Protein AF-A0A0N1MJQ9-F1 (afdb_monomer_lite)

Secondary structure (DSSP, 8-state):
-----S------EEEEEEEEEEEETTEEEEE---EEEESS--HHHHHHHHHT--EEEEETTEEEEEEEEEEE--

Radius of gyration: 16.71 Å; chains: 1; bounding box: 49×24×40 Å

Structure (mmCIF, N/CA/C/O backbone):
data_AF-A0A0N1MJQ9-F1
#
_entry.id   AF-A0A0N1MJQ9-F1
#
loop_
_atom_site.group_PDB
_atom_site.id
_atom_site.type_symbol
_atom_site.label_atom_id
_atom_site.label_alt_id
_atom_site.label_comp_id
_atom_site.label_asym_id
_atom_site.label_entity_id
_atom_site.label_seq_id
_atom_site.pdbx_PDB_ins_code
_atom_site.Cartn_x
_atom_site.Cartn_y
_atom_site.Cartn_z
_atom_site.occupancy
_atom_site.B_iso_or_equiv
_atom_site.auth_seq_id
_atom_site.auth_comp_id
_atom_site.auth_asym_id
_atom_site.auth_atom_id
_atom_site.pdbx_PDB_model_num
ATOM 1 N N . MET A 1 1 ? 36.091 16.055 -15.651 1.00 40.47 1 MET A N 1
ATOM 2 C CA . MET A 1 1 ? 34.710 16.518 -15.894 1.00 40.47 1 MET A CA 1
ATOM 3 C C . MET A 1 1 ? 33.825 15.287 -15.855 1.00 40.47 1 MET A C 1
ATOM 5 O O . MET A 1 1 ? 33.954 14.446 -16.731 1.00 40.47 1 MET A O 1
ATOM 9 N N . THR A 1 2 ? 33.056 15.109 -14.781 1.00 43.25 2 THR A N 1
ATOM 10 C CA . THR A 1 2 ? 32.180 13.945 -14.593 1.00 43.25 2 THR A CA 1
ATOM 11 C C . THR A 1 2 ? 30.974 14.111 -15.508 1.00 43.25 2 THR A C 1
ATOM 13 O O . THR A 1 2 ? 30.075 14.896 -15.220 1.00 43.25 2 THR A O 1
ATOM 16 N N . SER A 1 3 ? 31.002 13.442 -16.656 1.00 45.56 3 SER A N 1
ATOM 17 C CA . SER A 1 3 ? 29.861 13.379 -17.561 1.00 45.56 3 SER A CA 1
ATOM 18 C C . SER A 1 3 ? 28.773 12.524 -16.915 1.00 45.56 3 SER A C 1
ATOM 20 O O . SER A 1 3 ? 28.870 11.302 -16.911 1.00 45.56 3 SER A O 1
ATOM 22 N N . CYS A 1 4 ? 27.742 13.160 -16.357 1.00 47.44 4 CYS A N 1
ATOM 23 C CA . CYS A 1 4 ? 26.459 12.502 -16.121 1.00 47.44 4 CYS A CA 1
ATOM 24 C C . CYS A 1 4 ? 25.801 12.264 -17.485 1.00 47.44 4 CYS A C 1
ATOM 26 O O . CYS A 1 4 ? 25.125 13.141 -18.023 1.00 47.44 4 CYS A O 1
ATOM 28 N N . THR A 1 5 ? 26.049 11.103 -18.083 1.00 50.09 5 THR A N 1
ATOM 29 C CA . THR A 1 5 ? 25.265 10.615 -19.218 1.00 50.09 5 THR A CA 1
ATOM 30 C C . THR A 1 5 ? 23.836 10.342 -18.751 1.00 50.09 5 THR A C 1
ATOM 32 O O . THR A 1 5 ? 23.614 9.575 -17.818 1.00 50.09 5 THR A O 1
ATOM 35 N N . LYS A 1 6 ? 22.877 11.014 -19.399 1.00 55.88 6 LYS A N 1
ATOM 36 C CA . LYS A 1 6 ? 21.486 10.564 -19.538 1.00 55.88 6 LYS A CA 1
ATOM 37 C C . LYS A 1 6 ? 21.501 9.087 -19.916 1.00 55.88 6 LYS A C 1
ATOM 39 O O . LYS A 1 6 ? 22.058 8.811 -20.961 1.00 55.88 6 LYS A O 1
ATOM 44 N N . ASP A 1 7 ? 20.946 8.218 -19.081 1.00 46.00 7 ASP A N 1
ATOM 45 C CA . ASP A 1 7 ? 20.513 6.838 -19.370 1.00 46.00 7 ASP A CA 1
ATOM 46 C C . ASP A 1 7 ? 20.277 6.175 -18.006 1.00 46.00 7 ASP A C 1
ATOM 48 O O . ASP A 1 7 ? 21.053 5.347 -17.542 1.00 46.00 7 ASP A O 1
ATOM 52 N N . ASN A 1 8 ? 19.248 6.620 -17.289 1.00 48.53 8 ASN A N 1
ATOM 53 C CA . ASN A 1 8 ? 18.688 5.790 -16.232 1.00 48.53 8 ASN A CA 1
ATOM 54 C C . ASN A 1 8 ? 17.270 5.487 -16.694 1.00 48.53 8 ASN A C 1
ATOM 56 O O . ASN A 1 8 ? 16.329 6.207 -16.368 1.00 48.53 8 ASN A O 1
ATOM 60 N N . ASP A 1 9 ? 17.151 4.432 -17.501 1.00 53.84 9 ASP A N 1
ATOM 61 C CA . ASP A 1 9 ? 15.915 3.683 -17.784 1.00 53.84 9 ASP A CA 1
ATOM 62 C C . ASP A 1 9 ? 15.433 2.986 -16.486 1.00 53.84 9 ASP A C 1
ATOM 64 O O . ASP A 1 9 ? 15.056 1.817 -16.431 1.00 53.84 9 ASP A O 1
ATOM 68 N N . GLU A 1 10 ? 15.555 3.702 -15.370 1.00 63.44 10 GLU A N 1
ATOM 69 C CA . GLU A 1 10 ? 15.165 3.287 -14.047 1.00 63.44 10 GLU A CA 1
ATOM 70 C C . GLU A 1 10 ? 13.648 3.395 -14.028 1.00 63.44 10 GLU A C 1
ATOM 72 O O . GLU A 1 10 ? 13.064 4.480 -13.988 1.00 63.44 10 GLU A O 1
ATOM 77 N N . THR A 1 11 ? 13.006 2.242 -14.168 1.00 71.81 11 THR A N 1
ATOM 78 C CA . THR A 1 11 ? 11.556 2.117 -14.194 1.00 71.81 11 THR A CA 1
ATOM 79 C C . THR A 1 11 ? 11.005 2.534 -12.827 1.00 71.81 11 THR A C 1
ATOM 81 O O . THR A 1 11 ? 10.875 1.721 -11.915 1.00 71.81 11 THR A O 1
ATOM 84 N N . CYS A 1 12 ? 10.694 3.821 -12.673 1.00 79.81 12 CYS A N 1
ATOM 85 C CA . CYS A 1 12 ? 10.110 4.359 -11.454 1.00 79.81 12 CYS A CA 1
ATOM 86 C C . CYS A 1 12 ? 8.605 4.112 -11.405 1.00 79.81 12 CYS A C 1
ATOM 88 O O . CYS A 1 12 ? 7.882 4.351 -12.369 1.00 79.81 12 CYS A O 1
ATOM 90 N N . TYR A 1 13 ? 8.110 3.728 -10.236 1.00 83.31 13 TYR A N 1
ATOM 91 C CA . TYR A 1 13 ? 6.689 3.575 -9.961 1.00 83.31 13 TYR A CA 1
ATOM 92 C C . TYR A 1 13 ? 6.268 4.529 -8.859 1.00 83.31 13 TYR A C 1
ATOM 94 O O . TYR A 1 13 ? 6.833 4.536 -7.766 1.00 83.31 13 TYR A O 1
ATOM 102 N N . GLU A 1 14 ? 5.253 5.333 -9.136 1.00 85.69 14 GLU A N 1
ATOM 103 C CA . GLU A 1 14 ? 4.597 6.146 -8.126 1.00 85.69 14 GLU A CA 1
ATOM 104 C C . GLU A 1 14 ? 3.453 5.339 -7.516 1.00 85.69 14 GLU A C 1
ATOM 106 O O . GLU A 1 14 ? 2.466 5.040 -8.182 1.00 85.69 14 GLU A O 1
ATOM 111 N N . CYS A 1 15 ? 3.601 4.969 -6.249 1.00 83.38 15 CYS A N 1
ATOM 112 C CA . CYS A 1 15 ? 2.599 4.270 -5.465 1.00 83.38 15 CYS A CA 1
ATOM 113 C C . CYS A 1 15 ? 1.868 5.251 -4.557 1.00 83.38 15 CYS A C 1
ATOM 115 O O . CYS A 1 15 ? 2.437 5.812 -3.617 1.00 83.38 15 CYS A O 1
ATOM 117 N N . ARG A 1 16 ? 0.577 5.427 -4.807 1.00 83.06 16 ARG A N 1
ATOM 118 C CA . ARG A 1 16 ? -0.317 6.220 -3.976 1.00 83.06 16 ARG A CA 1
ATOM 119 C C . ARG A 1 16 ? -1.108 5.303 -3.057 1.00 83.06 16 ARG A C 1
ATOM 121 O O . ARG A 1 16 ? -1.835 4.424 -3.510 1.00 83.06 16 ARG A O 1
ATOM 128 N N . GLN A 1 17 ? -0.994 5.530 -1.757 1.00 79.88 17 GLN A N 1
ATOM 129 C CA . GLN A 1 17 ? -1.869 4.919 -0.771 1.00 79.88 17 GLN A CA 1
ATOM 130 C C . GLN A 1 17 ? -3.259 5.553 -0.914 1.00 79.88 17 GLN A C 1
ATOM 132 O O . GLN A 1 17 ? -3.453 6.716 -0.557 1.00 79.88 17 GLN A O 1
ATOM 137 N N . GLN A 1 18 ? -4.193 4.807 -1.503 1.00 76.06 18 GLN A N 1
ATOM 138 C CA . GLN A 1 18 ? -5.564 5.251 -1.759 1.00 76.06 18 GLN A CA 1
ATOM 139 C C . GLN A 1 18 ? -6.357 5.354 -0.460 1.00 76.06 18 GLN A C 1
ATOM 141 O O . GLN A 1 18 ? -7.038 6.346 -0.217 1.00 76.06 18 GLN A O 1
ATOM 146 N N . THR A 1 19 ? -6.224 4.345 0.397 1.00 72.81 19 THR A N 1
ATOM 147 C CA . THR A 1 19 ? -6.861 4.313 1.709 1.00 72.81 19 THR A CA 1
ATOM 148 C C . THR A 1 19 ? -5.855 3.853 2.748 1.00 72.81 19 THR A C 1
ATOM 150 O O . THR A 1 19 ? -5.128 2.880 2.561 1.00 72.81 19 THR A O 1
ATOM 153 N N . TYR A 1 20 ? -5.802 4.582 3.853 1.00 79.00 20 TYR A N 1
ATOM 154 C CA . TYR A 1 20 ? -5.280 4.106 5.122 1.00 79.00 20 TYR A CA 1
ATOM 155 C C . TYR A 1 20 ? -6.425 4.261 6.105 1.00 79.00 20 TYR A C 1
ATOM 157 O O . TYR A 1 20 ? -6.870 5.378 6.344 1.00 79.00 20 TYR A O 1
ATOM 165 N N . GLU A 1 21 ? -6.953 3.170 6.629 1.00 82.75 21 GLU A N 1
ATOM 166 C CA . GLU A 1 21 ? -7.986 3.190 7.657 1.00 82.75 21 GLU A CA 1
ATOM 167 C C . GLU A 1 21 ? -7.415 2.553 8.912 1.00 82.75 21 GLU A C 1
ATOM 169 O O . GLU A 1 21 ? -6.962 1.409 8.889 1.00 82.75 21 GLU A O 1
ATOM 174 N N . VAL A 1 22 ? -7.450 3.283 10.021 1.00 82.00 22 VAL A N 1
ATOM 175 C CA . VAL A 1 22 ? -7.146 2.728 11.339 1.00 82.00 22 VAL A CA 1
ATOM 176 C C . VAL A 1 22 ? -8.465 2.556 12.071 1.00 82.00 22 VAL A C 1
ATOM 178 O O . VAL A 1 22 ? -9.171 3.533 12.304 1.00 82.00 22 VAL A O 1
ATOM 181 N N . LYS A 1 23 ? -8.814 1.320 12.416 1.00 87.19 23 LYS A N 1
ATOM 182 C CA . LYS A 1 23 ? -10.020 0.957 13.164 1.00 87.19 23 LYS A CA 1
ATOM 183 C C . LYS A 1 23 ? -9.614 0.290 14.467 1.00 87.19 23 LYS A C 1
ATOM 185 O O . LYS A 1 23 ? -8.976 -0.748 14.420 1.00 87.19 23 LYS A O 1
ATOM 190 N N . GLU A 1 24 ? -10.000 0.816 15.617 1.00 88.19 24 GLU A N 1
ATOM 191 C CA . GLU A 1 24 ? -9.821 0.141 16.908 1.00 88.19 24 GLU A CA 1
ATOM 192 C C . GLU A 1 24 ? -11.173 -0.350 17.409 1.00 88.19 24 GLU A C 1
ATOM 194 O O . GLU A 1 24 ? -12.112 0.435 17.509 1.00 88.19 24 GLU A O 1
ATOM 199 N N . ASN A 1 25 ? -11.306 -1.654 17.672 1.00 83.31 25 ASN A N 1
ATOM 200 C CA . ASN A 1 25 ? -12.577 -2.263 18.089 1.00 83.31 25 ASN A CA 1
ATOM 201 C C . ASN A 1 25 ? -13.764 -1.826 17.204 1.00 83.31 25 ASN A C 1
ATOM 203 O O . ASN A 1 25 ? -14.829 -1.462 17.695 1.00 83.31 25 ASN A O 1
ATOM 207 N N . ASN A 1 26 ? -13.561 -1.827 15.881 1.00 76.19 26 ASN A N 1
ATOM 208 C CA . ASN A 1 26 ? -14.536 -1.377 14.879 1.00 76.19 26 ASN A CA 1
ATOM 209 C C . ASN A 1 26 ? -14.849 0.139 14.859 1.00 76.19 26 ASN A C 1
ATOM 211 O O . ASN A 1 26 ? -15.686 0.571 14.070 1.00 76.19 26 ASN A O 1
ATOM 215 N N . THR A 1 27 ? -14.155 0.955 15.655 1.00 85.25 27 THR A N 1
ATOM 216 C CA . THR A 1 27 ? -14.257 2.423 15.648 1.00 85.25 27 THR A CA 1
ATOM 217 C C . THR A 1 27 ? -13.155 3.019 14.780 1.00 85.25 27 THR A C 1
ATOM 219 O O . THR A 1 27 ? -11.977 2.749 14.999 1.00 85.25 27 THR A O 1
ATOM 222 N N . MET A 1 28 ? -13.513 3.832 13.786 1.00 84.19 28 MET A N 1
ATOM 223 C CA . MET A 1 28 ? -12.543 4.511 12.925 1.00 84.19 28 MET A CA 1
ATOM 224 C C . MET A 1 28 ? -11.780 5.581 13.721 1.00 84.19 28 MET A C 1
ATOM 226 O O . MET A 1 28 ? -12.372 6.552 14.181 1.00 84.19 28 MET A O 1
ATOM 230 N N . LEU A 1 29 ? -10.467 5.404 13.865 1.00 84.25 29 LEU A N 1
ATOM 231 C CA . LEU A 1 29 ? -9.567 6.342 14.540 1.00 84.25 29 LEU A CA 1
ATOM 232 C C . LEU A 1 29 ? -8.997 7.397 13.588 1.00 84.25 29 LEU A C 1
ATOM 234 O O . LEU A 1 29 ? -8.653 8.495 14.017 1.00 84.25 29 LEU A O 1
ATOM 238 N N . GLY A 1 30 ? -8.8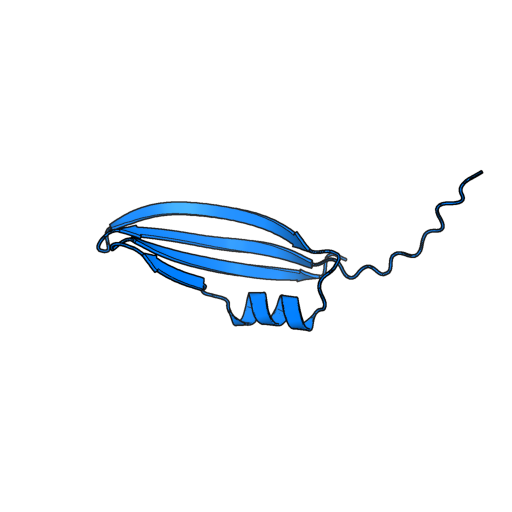88 7.082 12.297 1.00 78.44 30 GLY A N 1
ATOM 239 C CA . GLY A 1 30 ? -8.437 8.052 11.310 1.00 78.44 30 GLY A CA 1
ATOM 240 C C . GLY A 1 30 ? -8.150 7.460 9.942 1.00 78.44 30 GLY A C 1
ATOM 241 O O . GLY A 1 30 ? -8.044 6.238 9.777 1.00 78.44 30 GLY A O 1
ATOM 242 N N . SER A 1 31 ? -7.989 8.372 8.984 1.00 76.62 31 SER A N 1
ATOM 243 C CA . SER A 1 31 ? -7.538 8.057 7.638 1.00 76.62 31 SER A CA 1
ATOM 244 C C . SER A 1 31 ? -6.478 9.011 7.131 1.00 76.62 31 SER A C 1
ATOM 246 O O . SER A 1 31 ? -6.572 10.219 7.330 1.00 76.62 31 SER A O 1
ATOM 248 N N . SER A 1 32 ? -5.499 8.441 6.434 1.00 71.06 32 SER A N 1
ATOM 249 C CA . SER A 1 32 ? -4.414 9.172 5.785 1.00 71.06 32 SER A CA 1
ATOM 250 C C . SER A 1 32 ? -4.207 8.645 4.368 1.00 71.06 32 SER A C 1
ATOM 252 O O . SER A 1 32 ? -4.580 7.525 4.033 1.00 71.06 32 SER A O 1
ATOM 254 N N . SER A 1 33 ? -3.593 9.453 3.519 1.00 75.75 33 SER A N 1
ATOM 255 C CA . SER A 1 33 ? -3.157 9.031 2.192 1.00 75.75 33 SER A CA 1
ATOM 256 C C . SER A 1 33 ? -1.739 9.534 1.988 1.00 75.75 33 SER A C 1
ATOM 258 O O . SER A 1 33 ? -1.477 10.721 2.182 1.00 75.75 33 SER A O 1
ATOM 260 N N . SER A 1 34 ? -0.835 8.632 1.621 1.00 75.69 34 SER A N 1
ATOM 261 C CA . SER A 1 34 ? 0.585 8.912 1.401 1.00 75.69 34 SER A CA 1
ATOM 262 C C . SER A 1 34 ? 0.985 8.494 -0.008 1.00 75.69 34 SER A C 1
ATOM 264 O O . SER A 1 34 ? 0.551 7.450 -0.486 1.00 75.69 34 SER A O 1
ATOM 266 N N . THR A 1 35 ? 1.844 9.267 -0.661 1.00 81.44 35 THR A N 1
ATOM 267 C CA . THR A 1 35 ? 2.433 8.888 -1.953 1.00 81.44 35 THR A CA 1
ATOM 268 C C . THR A 1 35 ? 3.906 8.561 -1.745 1.00 81.44 35 THR A C 1
ATOM 270 O O . THR A 1 35 ? 4.607 9.263 -1.020 1.00 81.44 35 THR A O 1
ATOM 273 N N . THR A 1 36 ? 4.385 7.479 -2.348 1.00 81.00 36 THR A N 1
ATOM 274 C CA . THR A 1 36 ? 5.790 7.059 -2.328 1.00 81.00 36 THR A CA 1
ATOM 275 C C . T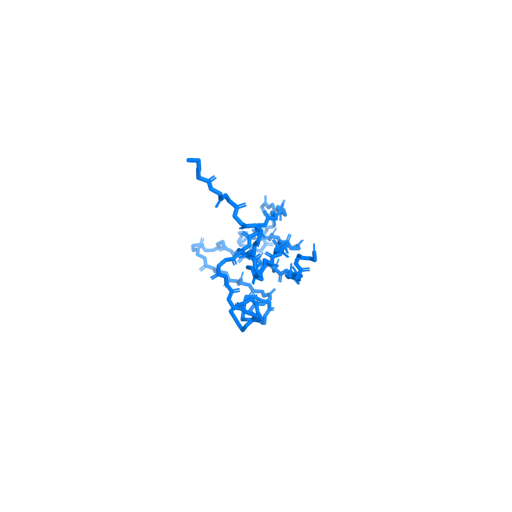HR A 1 36 ? 6.212 6.663 -3.733 1.00 81.00 36 THR A C 1
ATOM 277 O O . THR A 1 36 ? 5.437 6.063 -4.470 1.00 81.00 36 THR A O 1
ATOM 280 N N . VAL A 1 37 ? 7.446 6.996 -4.104 1.00 83.69 37 VAL A N 1
ATOM 281 C CA . VAL A 1 37 ? 8.0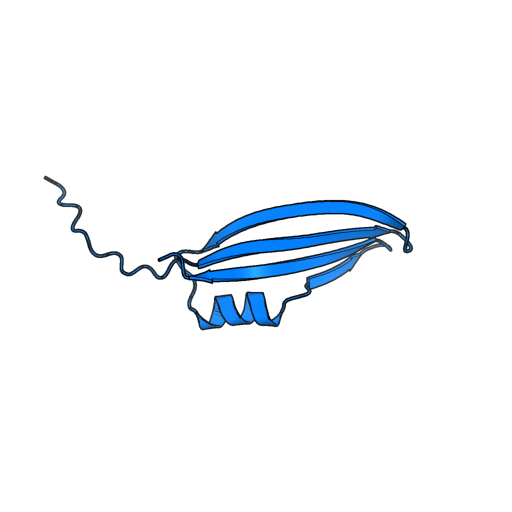25 6.638 -5.401 1.00 83.69 37 VAL A CA 1
ATOM 282 C C . VAL A 1 37 ? 9.077 5.555 -5.187 1.00 83.69 37 VAL A C 1
ATOM 284 O O . VAL A 1 37 ? 9.965 5.711 -4.351 1.00 83.69 37 VAL A O 1
ATOM 287 N N . PHE A 1 38 ? 8.977 4.470 -5.946 1.00 82.31 38 PHE A N 1
ATOM 288 C CA . PHE A 1 38 ? 9.926 3.364 -5.955 1.00 82.31 38 PHE A CA 1
ATOM 289 C C . PHE A 1 38 ? 10.626 3.319 -7.308 1.00 82.31 38 PHE A C 1
ATOM 291 O O . PHE A 1 38 ? 10.002 2.969 -8.304 1.00 82.31 38 PHE A O 1
ATOM 298 N N . CYS A 1 39 ? 11.905 3.676 -7.340 1.00 79.31 39 CYS A N 1
ATOM 299 C CA . CYS A 1 39 ? 12.691 3.693 -8.573 1.00 79.31 39 CYS A CA 1
ATOM 300 C C . CYS A 1 39 ? 13.542 2.427 -8.783 1.00 79.31 39 CYS A C 1
ATOM 302 O O . CYS A 1 39 ? 13.777 2.026 -9.910 1.00 79.31 39 CYS A O 1
ATOM 304 N N . ASP A 1 40 ? 13.826 1.675 -7.718 1.00 76.31 40 ASP A N 1
ATOM 305 C CA . ASP A 1 40 ? 14.646 0.452 -7.762 1.00 76.31 40 ASP A CA 1
ATOM 306 C C . ASP A 1 40 ? 13.807 -0.847 -7.668 1.00 76.31 40 ASP A C 1
ATOM 308 O O . ASP A 1 40 ? 14.250 -1.887 -7.183 1.00 76.31 40 ASP A O 1
ATOM 312 N N . LYS A 1 41 ? 12.521 -0.800 -8.037 1.00 72.06 41 LYS A N 1
ATOM 313 C CA . LYS A 1 41 ? 11.613 -1.956 -7.925 1.00 72.06 41 LYS A CA 1
ATOM 314 C C . LYS A 1 41 ? 11.184 -2.450 -9.299 1.00 72.06 41 LYS A C 1
ATOM 316 O O . LYS A 1 41 ? 10.763 -1.677 -10.150 1.00 72.06 41 LYS A O 1
ATOM 321 N N . SER A 1 42 ? 11.237 -3.768 -9.488 1.00 79.38 42 SER A N 1
ATOM 322 C CA . SER A 1 42 ? 10.729 -4.416 -10.700 1.00 79.38 42 SER A CA 1
ATOM 323 C C . SER A 1 42 ? 9.205 -4.299 -10.795 1.00 79.38 42 SER A C 1
ATOM 325 O O . SER A 1 42 ? 8.522 -4.325 -9.768 1.00 79.38 42 SER A O 1
ATOM 327 N N . GLU A 1 43 ? 8.657 -4.292 -12.018 1.00 78.69 43 GLU A N 1
ATOM 328 C CA . GLU A 1 43 ? 7.200 -4.285 -12.255 1.00 78.69 43 GLU A CA 1
ATOM 329 C C . GLU A 1 43 ? 6.493 -5.384 -11.456 1.00 78.69 43 GLU A C 1
ATOM 331 O O . GLU A 1 43 ? 5.449 -5.152 -10.864 1.00 78.69 43 GLU A O 1
ATOM 336 N N . SER A 1 44 ? 7.087 -6.575 -11.382 1.00 80.31 44 SER A N 1
ATOM 337 C CA . SER A 1 44 ? 6.550 -7.706 -10.625 1.00 80.31 44 SER A CA 1
ATOM 338 C C . SER A 1 44 ? 6.438 -7.432 -9.124 1.00 80.31 44 SER A C 1
ATOM 340 O O . SER A 1 44 ? 5.500 -7.909 -8.493 1.00 80.31 44 SER A O 1
ATOM 342 N N . ASP A 1 45 ? 7.367 -6.682 -8.530 1.00 80.44 45 ASP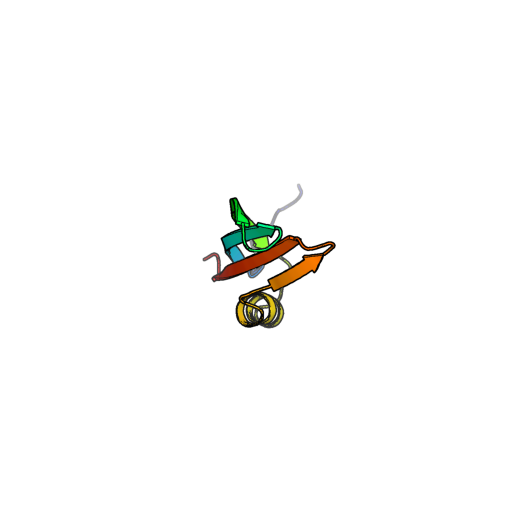 A N 1
ATOM 343 C CA . ASP A 1 45 ? 7.308 -6.331 -7.107 1.00 80.44 45 ASP A CA 1
ATOM 344 C C . ASP A 1 45 ? 6.301 -5.215 -6.845 1.00 80.44 45 ASP A C 1
ATOM 346 O O . ASP A 1 45 ? 5.599 -5.244 -5.836 1.00 80.44 45 ASP A O 1
ATOM 350 N N . ILE A 1 46 ? 6.152 -4.293 -7.794 1.00 80.06 46 ILE A N 1
ATOM 351 C CA . ILE A 1 46 ? 5.101 -3.276 -7.761 1.00 80.06 46 ILE A CA 1
ATOM 352 C C . ILE A 1 46 ? 3.727 -3.913 -7.946 1.00 80.06 46 ILE A C 1
ATOM 354 O O . ILE A 1 46 ? 2.828 -3.665 -7.155 1.00 80.06 46 ILE A O 1
ATOM 358 N N . LYS A 1 47 ? 3.583 -4.841 -8.891 1.00 76.94 47 LYS A N 1
ATOM 359 C CA . LYS A 1 47 ? 2.374 -5.646 -9.069 1.00 76.94 47 LYS A CA 1
ATOM 360 C C . LYS A 1 47 ? 2.077 -6.517 -7.862 1.00 76.94 47 LYS A C 1
ATOM 362 O O . LYS A 1 47 ? 0.911 -6.756 -7.608 1.00 76.94 47 LYS A O 1
ATOM 367 N N . LYS A 1 48 ? 3.069 -6.991 -7.098 1.00 78.25 48 LYS A N 1
ATOM 368 C CA . LYS A 1 48 ? 2.813 -7.650 -5.804 1.00 78.25 48 LYS A CA 1
ATOM 369 C C . LYS A 1 48 ? 2.305 -6.655 -4.767 1.00 78.25 48 LYS A C 1
ATOM 371 O O . LYS A 1 48 ? 1.384 -7.001 -4.042 1.00 78.25 48 LYS A O 1
ATOM 376 N N . LEU A 1 49 ? 2.865 -5.446 -4.710 1.00 72.25 49 LEU A N 1
ATOM 377 C CA . LEU A 1 49 ? 2.374 -4.377 -3.835 1.00 72.25 49 LEU A CA 1
ATOM 378 C C . LEU A 1 49 ? 0.925 -3.990 -4.183 1.00 72.25 49 LEU A C 1
ATOM 380 O O . LEU A 1 49 ? 0.104 -3.864 -3.279 1.00 72.25 49 LEU A O 1
ATOM 384 N N . GLU A 1 50 ? 0.590 -3.894 -5.472 1.00 73.12 50 GLU A N 1
ATOM 385 C CA . GLU A 1 50 ? -0.775 -3.651 -5.954 1.00 73.12 50 GLU A CA 1
ATOM 386 C C . GLU A 1 50 ? -1.689 -4.875 -5.814 1.00 73.12 50 GLU A C 1
ATOM 388 O O . GLU A 1 50 ? -2.849 -4.744 -5.458 1.00 73.12 50 GLU A O 1
ATOM 393 N N . ALA A 1 51 ? -1.210 -6.095 -6.058 1.00 66.44 51 ALA A N 1
ATOM 394 C CA . ALA A 1 51 ? -2.006 -7.316 -5.898 1.00 66.44 51 ALA A CA 1
ATOM 395 C C . ALA A 1 51 ? -2.294 -7.606 -4.420 1.00 66.44 51 ALA A C 1
ATOM 397 O O . ALA A 1 51 ? -3.350 -8.136 -4.085 1.00 66.44 51 ALA A O 1
ATOM 398 N N . GLN A 1 52 ? -1.395 -7.189 -3.525 1.00 62.59 52 GLN A N 1
ATOM 399 C CA . GLN A 1 52 ? -1.624 -7.123 -2.083 1.00 62.59 52 GLN A CA 1
ATOM 400 C C . GLN A 1 52 ? -2.434 -5.883 -1.666 1.00 62.59 52 GLN A C 1
ATOM 402 O O . GLN A 1 52 ? -2.382 -5.521 -0.495 1.00 62.59 52 GLN A O 1
ATOM 407 N N . ASN A 1 53 ? -3.200 -5.292 -2.598 1.00 64.69 53 ASN A N 1
ATOM 408 C CA . ASN A 1 53 ? -4.075 -4.104 -2.579 1.00 64.69 53 ASN A CA 1
ATOM 409 C C . ASN A 1 53 ? -4.809 -3.757 -1.272 1.00 64.69 53 ASN A C 1
ATOM 411 O O . ASN A 1 53 ? -5.454 -2.723 -1.166 1.00 64.69 53 ASN A O 1
ATOM 415 N N . THR A 1 54 ? -4.816 -4.614 -0.267 1.00 66.69 54 THR A N 1
ATOM 416 C CA . THR A 1 54 ? -5.378 -4.342 1.046 1.00 66.69 54 THR A CA 1
ATOM 417 C C . THR A 1 54 ? -4.493 -5.008 2.096 1.00 66.69 54 THR A C 1
ATOM 419 O O . THR A 1 54 ? -4.716 -6.149 2.500 1.00 66.69 54 THR A O 1
ATOM 422 N N . TYR A 1 55 ? -3.469 -4.293 2.557 1.00 71.88 55 TYR A N 1
ATOM 423 C CA . TYR A 1 55 ? -2.681 -4.711 3.708 1.00 71.88 55 TYR A CA 1
ATOM 424 C C . TYR A 1 55 ? -3.500 -4.459 4.971 1.00 71.88 55 TYR A C 1
ATOM 426 O O . TYR A 1 55 ? -3.610 -3.321 5.422 1.00 71.88 55 TYR A O 1
ATOM 434 N N . THR A 1 56 ? -4.097 -5.517 5.519 1.00 74.56 56 THR A N 1
ATOM 435 C CA . THR A 1 56 ? -4.829 -5.450 6.786 1.00 74.56 56 THR A CA 1
ATOM 436 C C . THR A 1 56 ? -3.981 -6.054 7.892 1.00 74.56 56 THR A C 1
ATOM 438 O O . THR A 1 56 ? -3.715 -7.254 7.891 1.00 74.56 56 THR A O 1
ATOM 441 N N . LYS A 1 57 ? -3.555 -5.226 8.845 1.00 79.38 57 LYS A N 1
ATOM 442 C CA . LYS A 1 57 ? -2.835 -5.665 10.039 1.00 79.38 57 LYS A CA 1
ATOM 443 C C . LYS A 1 57 ? -3.675 -5.383 11.272 1.00 79.38 57 LYS A C 1
ATOM 445 O O . LYS A 1 57 ? -3.925 -4.222 11.585 1.00 79.38 57 LYS A O 1
ATOM 450 N N . THR A 1 58 ? -4.069 -6.433 11.982 1.00 82.56 58 THR A N 1
ATOM 451 C CA . THR A 1 58 ? -4.735 -6.312 13.282 1.00 82.56 58 THR A CA 1
ATOM 452 C C . THR A 1 58 ? -3.712 -6.524 14.387 1.00 82.56 58 THR A C 1
ATOM 454 O O . THR A 1 58 ? -3.112 -7.589 14.489 1.00 82.56 58 THR A O 1
ATOM 457 N N . GLU A 1 59 ? -3.500 -5.507 15.213 1.00 83.69 59 GLU A N 1
ATOM 458 C CA . GLU A 1 59 ? -2.597 -5.562 16.358 1.00 83.69 59 GLU A CA 1
ATOM 459 C C . GLU A 1 59 ? -3.306 -4.944 17.566 1.00 83.69 59 GLU A C 1
ATOM 461 O O . GLU A 1 59 ? -3.800 -3.821 17.492 1.00 83.69 59 GLU A O 1
ATOM 466 N N . ASN A 1 60 ? -3.413 -5.699 18.663 1.00 83.38 60 ASN A N 1
ATOM 467 C CA . ASN A 1 60 ? -4.012 -5.240 19.923 1.00 83.38 60 ASN A CA 1
ATOM 468 C C . ASN A 1 60 ? -5.438 -4.639 19.792 1.00 83.38 60 ASN A C 1
ATOM 470 O O . ASN A 1 60 ? -5.770 -3.656 20.443 1.00 83.38 60 ASN A O 1
ATOM 474 N N . GLY A 1 61 ? -6.280 -5.198 18.912 1.00 81.88 61 GLY A N 1
ATOM 475 C CA . GLY A 1 61 ? -7.638 -4.689 18.639 1.00 81.88 61 GLY A CA 1
ATOM 476 C C . GLY A 1 61 ? -7.698 -3.521 17.644 1.00 81.88 61 GLY A C 1
ATOM 477 O O . GLY A 1 61 ? -8.789 -3.122 17.233 1.00 81.88 61 GLY A O 1
ATOM 478 N N . THR A 1 62 ? -6.544 -3.023 17.193 1.00 84.69 62 THR A N 1
ATOM 479 C CA . THR A 1 62 ? -6.422 -2.024 16.128 1.00 84.69 62 THR A CA 1
ATOM 480 C C . THR A 1 62 ? -6.164 -2.697 14.783 1.00 84.69 62 THR A C 1
ATOM 482 O O . THR A 1 62 ? -5.100 -3.263 14.549 1.00 84.69 62 THR A O 1
ATOM 485 N N . THR A 1 63 ? -7.126 -2.610 13.874 1.00 87.25 63 THR A N 1
ATOM 486 C CA . THR A 1 63 ? -7.035 -3.021 12.472 1.00 87.25 63 THR A CA 1
ATOM 487 C C . THR A 1 63 ? -6.601 -1.841 11.613 1.00 87.25 63 THR A C 1
ATOM 489 O O . THR A 1 63 ? -7.287 -0.827 11.539 1.00 87.25 63 THR A O 1
ATOM 492 N N . LYS A 1 64 ? -5.452 -1.971 10.957 1.00 84.19 64 LYS A N 1
ATOM 493 C CA . LYS A 1 64 ? -4.913 -1.000 10.004 1.00 84.19 64 LYS A CA 1
ATOM 494 C C . LYS A 1 64 ? -5.070 -1.572 8.611 1.00 84.19 64 LYS A C 1
ATOM 496 O O . LYS A 1 64 ? -4.470 -2.604 8.329 1.00 84.19 64 LYS A O 1
ATOM 501 N N . THR A 1 65 ? -5.852 -0.919 7.770 1.00 82.19 65 THR A N 1
ATOM 502 C CA . THR A 1 65 ? -6.090 -1.319 6.386 1.00 82.19 65 THR A CA 1
ATOM 503 C C . THR A 1 65 ? -5.438 -0.304 5.459 1.00 82.19 65 THR A C 1
ATOM 505 O O . THR A 1 65 ? -5.796 0.868 5.497 1.00 82.19 65 THR A O 1
ATOM 508 N N . SER A 1 66 ? -4.486 -0.746 4.639 1.00 78.31 66 SER A N 1
ATOM 509 C CA . SER A 1 66 ? -3.779 0.095 3.668 1.00 78.31 66 SER A CA 1
ATOM 510 C C . SER A 1 66 ? -3.975 -0.424 2.245 1.00 78.31 66 SER A C 1
ATOM 512 O O . SER A 1 66 ? -3.619 -1.568 1.965 1.00 78.31 66 SER A O 1
ATOM 514 N N . THR A 1 67 ? -4.447 0.417 1.330 1.00 79.94 67 THR A N 1
ATOM 515 C CA . THR A 1 67 ? -4.526 0.120 -0.109 1.00 79.94 67 THR A CA 1
ATOM 516 C C . THR A 1 67 ? -3.556 0.990 -0.879 1.00 79.94 67 THR A C 1
ATOM 518 O O . THR A 1 67 ? -3.560 2.208 -0.708 1.00 79.94 67 THR A O 1
ATOM 521 N N . TYR A 1 68 ? -2.747 0.378 -1.743 1.00 78.88 68 TYR A N 1
ATOM 522 C CA . TYR A 1 68 ? -1.774 1.064 -2.589 1.00 78.88 68 TYR A CA 1
ATOM 523 C C . TYR A 1 68 ? -2.116 0.844 -4.054 1.00 78.88 68 TYR A C 1
ATOM 525 O O . TYR A 1 68 ? -2.297 -0.288 -4.479 1.00 78.88 68 TYR A O 1
ATOM 533 N N . GLN A 1 69 ? -2.146 1.926 -4.820 1.00 82.06 69 GLN A N 1
ATOM 534 C CA . GLN A 1 69 ? -2.261 1.887 -6.267 1.00 82.06 69 GLN A CA 1
ATOM 535 C C . GLN A 1 69 ? -1.000 2.496 -6.855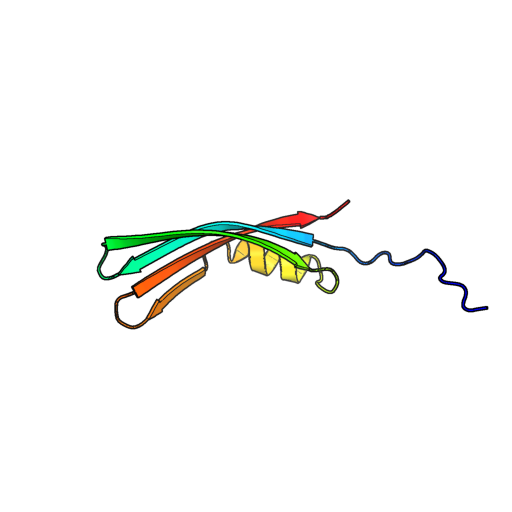 1.00 82.06 69 GLN A C 1
ATOM 537 O O . GLN A 1 69 ? -0.654 3.636 -6.539 1.00 82.06 69 GLN A O 1
ATOM 542 N N . CYS A 1 70 ? -0.307 1.730 -7.682 1.00 81.44 70 CYS A N 1
ATOM 543 C CA . CYS A 1 70 ? 0.948 2.138 -8.272 1.00 81.44 70 CYS A CA 1
ATOM 544 C C . CYS A 1 70 ? 0.766 2.426 -9.755 1.00 81.44 70 CYS A C 1
ATOM 546 O O . CYS A 1 70 ? -0.128 1.926 -10.430 1.00 81.44 70 CYS A O 1
ATOM 548 N N . SER A 1 71 ? 1.584 3.314 -10.289 1.00 80.94 71 SER A N 1
ATOM 549 C CA . SER A 1 71 ? 1.575 3.621 -11.711 1.00 80.94 71 SER A CA 1
ATOM 550 C C . SER A 1 71 ? 2.990 3.895 -12.163 1.00 80.94 71 SER A C 1
ATOM 552 O O . SER A 1 71 ? 3.773 4.513 -11.440 1.00 80.94 71 SER A O 1
ATOM 554 N N . LEU A 1 72 ? 3.320 3.407 -13.357 1.00 78.06 72 LEU A N 1
ATOM 555 C CA . LEU A 1 72 ? 4.606 3.685 -13.969 1.00 78.06 72 LEU A CA 1
ATOM 556 C C . LEU A 1 72 ? 4.750 5.200 -14.142 1.00 78.06 72 LEU A C 1
ATOM 558 O O . LEU A 1 72 ? 3.920 5.843 -14.794 1.00 78.06 72 LEU A O 1
ATOM 562 N N . LYS A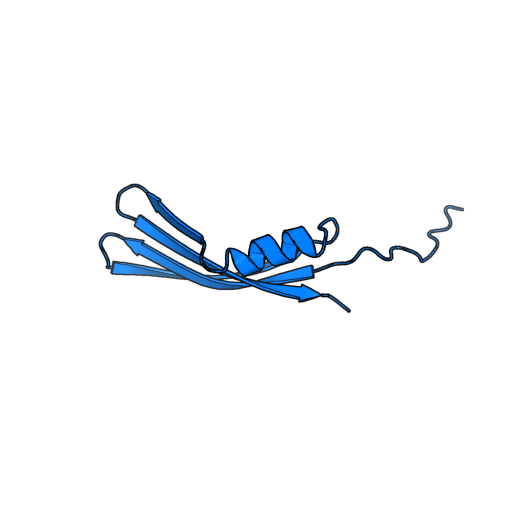 1 73 ? 5.794 5.761 -13.541 1.00 71.00 73 LYS A N 1
ATOM 563 C CA . LYS A 1 73 ? 6.155 7.162 -13.687 1.00 71.00 73 LYS A CA 1
ATOM 564 C C . LYS A 1 73 ? 6.802 7.315 -15.063 1.00 71.00 73 LYS A C 1
ATOM 566 O O . LYS A 1 73 ? 7.919 6.856 -15.271 1.00 71.00 73 LYS A O 1
ATOM 571 N N . LYS A 1 74 ? 6.031 7.859 -16.005 1.00 58.34 74 LYS A N 1
ATOM 572 C CA . LYS A 1 74 ? 6.472 8.144 -17.377 1.00 58.34 74 LYS A CA 1
ATOM 573 C C . LYS A 1 74 ? 7.457 9.303 -17.437 1.00 58.34 74 LYS A C 1
ATOM 575 O O . LYS A 1 74 ? 7.340 10.212 -16.583 1.00 58.34 74 LYS A O 1
#

Foldseek 3Di:
DDDPDPDDPQFKKKKKFPWKFKAALNRTPDIDIDIDMDRNDDPVVVVVLQVPQWDWDDDPRITITIGIDMDGDD

Sequence (74 aa):
MTSCTKDNDETCYECRQQTYEVKENNTMLGSSSSTTVFCDKSESDIKKLEAQNTYTKTENGTTKTSTYQCSLKK

pLDDT: mean 74.61, std 11.65, range [40.47, 88.19]